Protein AF-A0A520FTR8-F1 (afdb_monomer_lite)

pLDDT: mean 85.1, std 14.39, range [49.31, 97.94]

Secondary structure (DSSP, 8-state):
-HHHHHHHHHSS--HHHHHHHHTTS-HHHHHHHHHHHHHHHHHHHHHHHH---S-SS---TTSS--

Radius of gyration: 15.72 Å; chains: 1; bounding box: 31×18×46 Å

Sequence (66 aa):
MAFVDEQLATSRASDEALAGMRVHFSESQIVEAIVVIGNWWMISRMMETSGARLEDRRIGTGGVAE

Foldseek 3Di:
DQQLVCCLPPVDRDPVSVVVCVVPDDPVVVVVVSVVSVVVSVVVCCCVVVVDDPDPFDQDPVGGDD

Structure (mmCIF, N/CA/C/O backbone):
data_AF-A0A520FTR8-F1
#
_entry.id   AF-A0A520FTR8-F1
#
loop_
_atom_site.group_PDB
_atom_site.id
_atom_site.type_symbol
_atom_site.label_atom_id
_atom_site.label_alt_id
_atom_site.label_comp_id
_atom_site.label_asym_id
_atom_site.label_entity_id
_atom_site.label_seq_id
_atom_site.pdbx_PDB_ins_code
_atom_site.Cartn_x
_atom_site.Cartn_y
_atom_site.Cartn_z
_atom_site.occupancy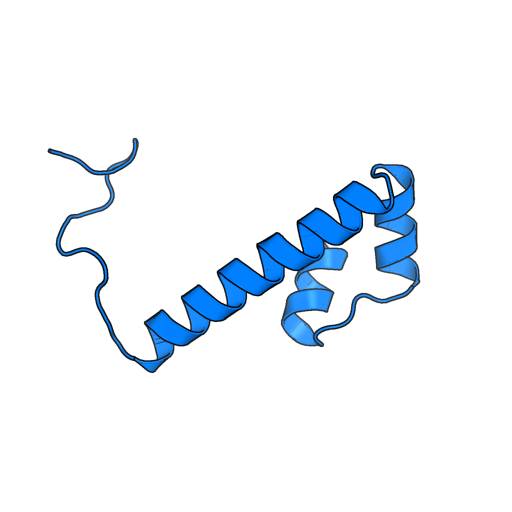
_atom_site.B_iso_or_equiv
_atom_site.auth_seq_id
_atom_site.auth_comp_id
_atom_site.auth_asym_id
_atom_site.auth_atom_id
_atom_site.pdbx_PDB_model_num
ATOM 1 N N . MET A 1 1 ? -7.542 7.494 1.847 1.00 65.25 1 MET A N 1
ATOM 2 C CA . MET A 1 1 ? -6.519 6.567 1.321 1.00 65.25 1 MET A CA 1
ATOM 3 C C . MET A 1 1 ? -5.376 6.291 2.309 1.00 65.25 1 MET A C 1
ATOM 5 O O . MET A 1 1 ? -4.514 5.503 1.960 1.00 65.25 1 MET A O 1
ATOM 9 N N . ALA A 1 2 ? -5.416 6.783 3.562 1.00 86.38 2 ALA A N 1
ATOM 10 C CA . ALA A 1 2 ? -4.341 6.589 4.552 1.00 86.38 2 ALA A CA 1
ATOM 11 C C . ALA A 1 2 ? -3.896 5.125 4.751 1.00 86.38 2 ALA A C 1
ATOM 13 O O . ALA A 1 2 ? -2.706 4.854 4.800 1.00 86.38 2 ALA A O 1
ATOM 14 N N . PHE A 1 3 ? -4.832 4.166 4.764 1.00 91.75 3 PHE A N 1
ATOM 15 C CA . PHE A 1 3 ? -4.502 2.737 4.840 1.00 91.75 3 PHE A CA 1
ATOM 16 C C . PHE A 1 3 ? -3.554 2.273 3.723 1.00 91.75 3 PHE A C 1
ATOM 18 O O . PHE A 1 3 ? -2.595 1.557 3.992 1.00 91.75 3 PHE A O 1
ATOM 25 N N . VAL A 1 4 ? -3.811 2.681 2.477 1.00 91.38 4 VAL A N 1
ATOM 26 C CA . VAL A 1 4 ? -2.985 2.302 1.322 1.00 91.38 4 VAL A CA 1
ATOM 27 C C . VAL A 1 4 ? -1.642 3.017 1.389 1.00 91.38 4 VAL A C 1
ATOM 29 O O . VAL A 1 4 ? -0.607 2.375 1.251 1.00 91.38 4 VAL A O 1
ATOM 32 N N . ASP A 1 5 ? -1.657 4.322 1.657 1.00 91.81 5 ASP A N 1
ATOM 33 C CA . ASP A 1 5 ? -0.443 5.140 1.714 1.00 91.81 5 ASP A CA 1
ATOM 34 C C . ASP A 1 5 ? 0.532 4.615 2.782 1.00 91.81 5 ASP A C 1
ATOM 36 O O . ASP A 1 5 ? 1.723 4.447 2.521 1.00 91.81 5 ASP A O 1
ATOM 40 N N . GLU A 1 6 ? 0.019 4.265 3.964 1.00 92.62 6 GLU A N 1
ATOM 41 C CA . GLU A 1 6 ? 0.810 3.672 5.044 1.00 92.62 6 GLU A CA 1
ATOM 42 C C . GLU A 1 6 ? 1.322 2.274 4.685 1.00 92.62 6 GLU A C 1
ATOM 44 O O . GLU A 1 6 ? 2.498 1.980 4.896 1.00 92.62 6 GLU A O 1
ATOM 49 N N . GLN A 1 7 ? 0.487 1.421 4.083 1.00 89.12 7 GLN A N 1
ATOM 50 C CA . GLN A 1 7 ? 0.921 0.102 3.610 1.00 89.12 7 GLN A CA 1
ATOM 51 C C . GLN A 1 7 ? 2.077 0.204 2.607 1.00 89.12 7 GLN A C 1
ATOM 53 O O . GLN A 1 7 ? 3.043 -0.549 2.716 1.00 89.12 7 GLN A O 1
ATOM 58 N N . LEU A 1 8 ? 2.026 1.153 1.670 1.00 89.62 8 LEU A N 1
ATOM 59 C CA . LEU A 1 8 ? 3.092 1.351 0.685 1.00 89.62 8 LEU A CA 1
ATOM 60 C C . LEU A 1 8 ? 4.366 1.947 1.304 1.00 89.62 8 LEU A C 1
ATOM 62 O O . LEU A 1 8 ? 5.470 1.587 0.896 1.00 89.62 8 LEU A O 1
ATOM 66 N N . ALA A 1 9 ? 4.230 2.834 2.293 1.00 90.19 9 ALA A N 1
ATOM 67 C CA . ALA A 1 9 ? 5.365 3.503 2.923 1.00 90.19 9 ALA A CA 1
ATOM 68 C C . ALA A 1 9 ? 6.112 2.618 3.933 1.00 90.19 9 ALA A C 1
ATOM 70 O O . ALA A 1 9 ? 7.340 2.673 4.011 1.00 90.19 9 ALA A O 1
ATOM 71 N N . THR A 1 10 ? 5.393 1.821 4.727 1.00 87.62 10 THR A N 1
ATOM 72 C CA . THR A 1 10 ? 5.967 1.119 5.890 1.00 87.62 10 THR A CA 1
ATOM 73 C C . THR A 1 10 ? 5.698 -0.383 5.900 1.00 87.62 10 THR A C 1
ATOM 75 O O . THR A 1 10 ? 6.136 -1.069 6.823 1.00 87.62 10 THR A O 1
ATOM 78 N N . SER A 1 11 ? 4.992 -0.921 4.895 1.00 82.56 11 SER A N 1
ATOM 79 C CA . SER A 1 11 ? 4.517 -2.319 4.875 1.00 82.56 11 SER A CA 1
ATOM 80 C C . SER A 1 11 ? 3.624 -2.681 6.072 1.00 82.56 11 SER A C 1
ATOM 82 O O . SER A 1 11 ? 3.451 -3.858 6.395 1.00 82.56 11 SER A O 1
ATOM 84 N N . ARG A 1 12 ? 3.073 -1.671 6.760 1.00 85.75 12 ARG A N 1
ATOM 85 C CA . ARG A 1 12 ? 2.164 -1.837 7.893 1.00 85.75 12 ARG A CA 1
ATOM 86 C C . ARG A 1 12 ? 1.267 -0.611 8.053 1.00 85.75 12 ARG A C 1
ATOM 88 O O . ARG A 1 12 ? 1.731 0.465 8.410 1.00 85.75 12 ARG A O 1
ATOM 95 N N . ALA A 1 13 ? -0.038 -0.812 7.921 1.00 89.75 13 ALA A N 1
ATOM 96 C CA . ALA A 1 13 ? -1.019 0.176 8.352 1.00 89.75 13 ALA A CA 1
ATOM 97 C C . ALA A 1 13 ? -1.017 0.332 9.880 1.00 89.75 13 ALA A C 1
ATOM 99 O O . ALA A 1 13 ? -0.886 -0.648 10.624 1.00 89.75 13 ALA A O 1
ATOM 100 N N . SER A 1 14 ? -1.192 1.566 10.338 1.00 94.00 14 SER A N 1
ATOM 101 C CA . SER A 1 14 ? -1.473 1.883 11.732 1.00 94.00 14 SER A CA 1
ATOM 102 C C . SER A 1 14 ? -2.788 1.253 12.192 1.00 94.00 14 SER A C 1
ATOM 104 O O . SER A 1 14 ? -3.688 0.955 11.399 1.00 94.00 14 SER A O 1
ATOM 106 N N . ASP A 1 15 ? -2.918 1.079 13.506 1.00 94.44 15 ASP A N 1
ATOM 107 C CA . ASP A 1 15 ? -4.144 0.551 14.104 1.00 94.44 15 ASP A CA 1
ATOM 108 C C . ASP A 1 15 ? -5.336 1.495 13.858 1.00 94.44 15 ASP A C 1
ATOM 110 O O . ASP A 1 15 ? -6.461 1.030 13.690 1.00 94.44 15 ASP A O 1
ATOM 114 N N . GLU A 1 16 ? -5.088 2.807 13.762 1.00 95.94 16 GLU A N 1
ATOM 115 C CA . GLU A 1 16 ? -6.090 3.816 13.401 1.00 95.94 16 GLU A CA 1
ATOM 116 C C . GLU A 1 16 ? -6.574 3.641 11.955 1.00 95.94 16 GLU A C 1
ATOM 118 O O . GLU A 1 16 ? -7.780 3.566 11.709 1.00 95.94 16 GLU A O 1
ATOM 123 N N . ALA A 1 17 ? -5.654 3.491 10.997 1.00 94.62 17 ALA A N 1
ATOM 124 C CA . ALA A 1 17 ? -6.011 3.248 9.602 1.00 94.62 17 ALA A CA 1
ATOM 125 C C . ALA A 1 17 ? -6.768 1.918 9.425 1.00 94.62 17 ALA A C 1
ATOM 127 O O . ALA A 1 17 ? -7.742 1.850 8.670 1.00 94.62 17 ALA A O 1
ATOM 128 N N . LEU A 1 18 ? -6.370 0.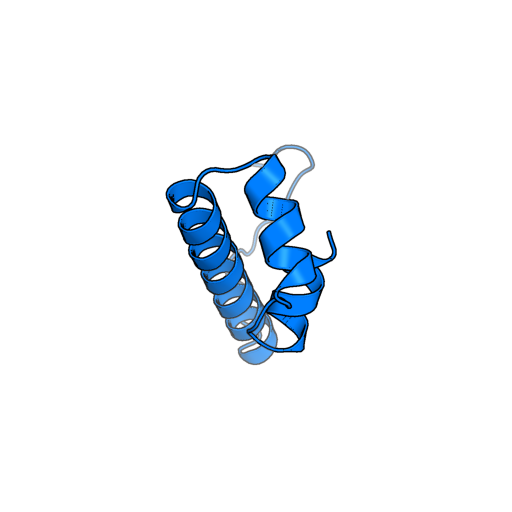870 10.154 1.00 94.31 18 LEU A N 1
ATOM 129 C CA . LEU A 1 18 ? -7.085 -0.410 10.190 1.00 94.31 18 LEU A CA 1
ATOM 130 C C . LEU A 1 18 ? -8.478 -0.280 10.816 1.00 94.31 18 LEU A C 1
ATOM 132 O O . LEU A 1 18 ? -9.439 -0.839 10.286 1.00 94.31 18 LEU A O 1
ATOM 136 N N . ALA A 1 19 ? -8.615 0.469 11.912 1.00 95.56 19 ALA A N 1
ATOM 137 C CA . ALA A 1 19 ? -9.911 0.744 12.524 1.00 95.56 19 ALA A CA 1
ATOM 138 C C . ALA A 1 19 ? -10.840 1.485 11.550 1.00 95.56 19 ALA A C 1
ATOM 140 O O . ALA A 1 19 ? -12.006 1.116 11.431 1.00 95.56 19 ALA A O 1
ATOM 141 N N . GLY A 1 20 ? -10.315 2.449 10.788 1.00 95.38 20 GLY A N 1
ATOM 142 C CA . GLY A 1 20 ? -11.062 3.135 9.731 1.00 95.38 20 GLY A CA 1
ATOM 143 C C . GLY A 1 20 ? -11.558 2.189 8.631 1.00 95.38 20 GLY A C 1
ATOM 144 O O . GLY A 1 20 ? -12.706 2.290 8.203 1.00 95.38 20 GLY A O 1
ATOM 145 N N . MET A 1 21 ? -10.740 1.218 8.212 1.00 95.88 21 MET A N 1
ATOM 146 C CA . MET A 1 21 ? -11.153 0.201 7.233 1.00 95.88 21 MET A CA 1
ATOM 147 C C . MET A 1 21 ? -12.274 -0.700 7.767 1.00 95.88 21 MET A C 1
ATOM 149 O O . MET A 1 21 ? -13.229 -0.994 7.046 1.00 95.88 21 MET A O 1
ATOM 153 N N . ARG A 1 22 ? -12.204 -1.089 9.044 1.00 96.38 22 ARG A N 1
ATOM 154 C CA . ARG A 1 22 ? -13.196 -1.959 9.705 1.00 96.38 22 ARG A CA 1
ATOM 155 C C . ARG A 1 22 ? -14.595 -1.355 9.810 1.00 96.38 22 ARG A C 1
ATOM 157 O O . ARG A 1 22 ? -15.555 -2.095 9.993 1.00 96.38 22 ARG A O 1
ATOM 164 N N . VAL A 1 23 ? -14.734 -0.036 9.668 1.00 97.25 23 VAL A N 1
ATOM 165 C CA . VAL A 1 23 ? -16.048 0.631 9.605 1.00 97.25 23 VAL A CA 1
ATOM 166 C C . VAL A 1 23 ? -16.811 0.256 8.327 1.00 97.25 23 VAL A C 1
ATOM 168 O O . VAL A 1 23 ? -18.040 0.260 8.320 1.00 97.25 23 VAL A O 1
ATOM 171 N N . HIS A 1 24 ? -16.098 -0.077 7.248 1.00 96.62 24 HIS A N 1
ATOM 172 C CA . HIS A 1 24 ? -16.682 -0.244 5.914 1.00 96.62 24 HIS A CA 1
ATOM 173 C C . HIS A 1 24 ? -16.506 -1.646 5.331 1.00 96.62 24 HIS A C 1
ATOM 175 O O . HIS A 1 24 ? -17.275 -2.042 4.456 1.00 96.62 24 HIS A O 1
ATOM 181 N N . PHE A 1 25 ? -15.506 -2.390 5.799 1.00 97.12 25 PHE A N 1
ATOM 182 C CA . PHE A 1 25 ? -15.103 -3.662 5.218 1.00 97.12 25 PHE A CA 1
ATOM 183 C C . PHE A 1 25 ? -15.030 -4.756 6.278 1.00 97.12 25 PHE A C 1
ATOM 185 O O . PHE A 1 25 ? -14.613 -4.530 7.413 1.00 97.12 25 PHE A O 1
ATOM 192 N N . SER A 1 26 ? -15.399 -5.972 5.880 1.00 97.94 26 SER A N 1
ATOM 193 C CA . SER A 1 26 ? -15.131 -7.169 6.676 1.00 97.94 26 SER A CA 1
ATOM 194 C C . SER A 1 26 ? -13.631 -7.468 6.734 1.00 97.94 26 SER A C 1
ATOM 196 O O . SER A 1 26 ? -12.885 -7.107 5.824 1.00 97.94 26 SER A O 1
ATOM 198 N N . GLU A 1 27 ? -13.190 -8.224 7.744 1.00 96.62 27 GLU A N 1
ATOM 199 C CA . GLU A 1 27 ? -11.789 -8.669 7.838 1.00 96.62 27 GLU A CA 1
ATOM 200 C C . GLU A 1 27 ? -11.329 -9.394 6.561 1.00 96.62 27 GLU A C 1
ATOM 202 O O . GLU A 1 27 ? -10.217 -9.167 6.094 1.00 96.62 27 GLU A O 1
ATOM 207 N N . SER A 1 28 ? -12.195 -10.209 5.945 1.00 97.88 28 SER A N 1
ATOM 208 C CA . SER A 1 28 ? -11.863 -10.909 4.696 1.00 97.88 28 SER A CA 1
ATOM 209 C C . SER A 1 28 ? -11.572 -9.956 3.532 1.00 97.88 28 SER A C 1
ATOM 211 O O . SER A 1 28 ? -10.606 -10.160 2.802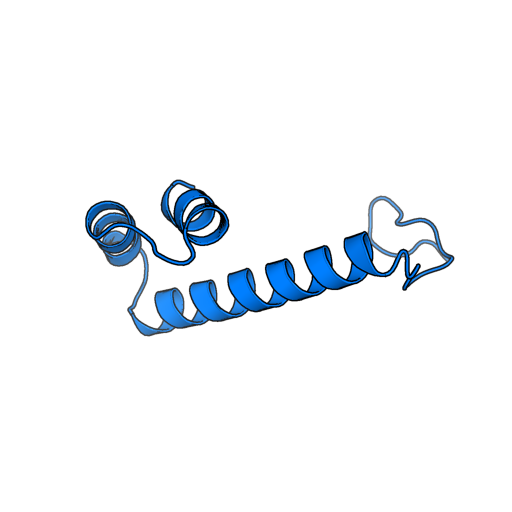 1.00 97.88 28 SER A O 1
ATOM 213 N N . GLN A 1 29 ? -12.341 -8.871 3.412 1.00 97.69 29 GLN A N 1
ATOM 214 C CA . GLN A 1 29 ? -12.136 -7.845 2.386 1.00 97.69 29 GLN A CA 1
ATOM 215 C C . GLN A 1 29 ? -10.890 -6.999 2.670 1.00 97.69 29 GLN A C 1
ATOM 217 O O . GLN A 1 29 ? -10.201 -6.582 1.744 1.00 97.69 29 GLN A O 1
ATOM 222 N N . ILE A 1 30 ? -10.568 -6.762 3.944 1.00 95.56 30 ILE A N 1
ATOM 223 C CA . ILE A 1 30 ? -9.329 -6.073 4.330 1.00 95.56 30 ILE A CA 1
ATOM 224 C C . ILE A 1 30 ? -8.113 -6.930 3.963 1.00 95.56 30 ILE A C 1
ATOM 226 O O . ILE A 1 30 ? -7.151 -6.416 3.396 1.00 95.56 30 ILE A O 1
ATOM 230 N N . VAL A 1 31 ? -8.162 -8.239 4.225 1.00 95.75 31 VAL A N 1
ATOM 231 C CA . VAL A 1 31 ? -7.107 -9.179 3.812 1.00 95.75 31 VAL A CA 1
ATOM 232 C C . VAL A 1 31 ? -6.968 -9.213 2.290 1.00 95.75 31 VAL A C 1
ATOM 234 O O . VAL A 1 31 ? -5.851 -9.130 1.782 1.00 95.75 31 VAL A O 1
ATOM 237 N N . GLU A 1 32 ? -8.080 -9.273 1.556 1.00 97.00 32 GLU A N 1
ATOM 238 C CA . GLU A 1 32 ? -8.073 -9.207 0.091 1.00 97.00 32 GLU A CA 1
ATOM 239 C C . GLU A 1 32 ? -7.419 -7.912 -0.413 1.00 97.00 32 GLU A C 1
ATOM 241 O O . GLU A 1 32 ? -6.544 -7.959 -1.278 1.00 97.00 32 GLU A O 1
ATOM 246 N N . ALA A 1 33 ? -7.758 -6.766 0.185 1.00 93.69 33 ALA A N 1
ATOM 247 C CA . ALA A 1 33 ? -7.144 -5.487 -0.154 1.00 93.69 33 ALA A CA 1
ATOM 248 C C . ALA A 1 33 ? -5.623 -5.505 0.065 1.00 93.69 33 ALA A C 1
ATOM 250 O O . ALA A 1 33 ? -4.880 -5.067 -0.811 1.00 93.69 33 ALA A O 1
ATOM 251 N N . ILE A 1 34 ? -5.144 -6.057 1.187 1.00 93.25 34 ILE A N 1
ATOM 252 C CA . ILE A 1 34 ? -3.704 -6.195 1.470 1.00 93.25 34 ILE A CA 1
ATOM 253 C C . ILE A 1 34 ? -3.012 -7.030 0.386 1.00 93.25 34 ILE A C 1
ATOM 255 O O . ILE A 1 34 ? -1.964 -6.630 -0.123 1.00 93.25 34 ILE A O 1
ATOM 259 N N . VAL A 1 35 ? -3.604 -8.164 0.001 1.00 95.25 35 VAL A N 1
ATOM 260 C CA . VAL A 1 35 ? -3.050 -9.049 -1.035 1.00 95.25 35 VAL A CA 1
ATOM 261 C C . VAL A 1 35 ? -2.975 -8.337 -2.384 1.00 95.25 35 VAL A C 1
ATOM 263 O O . VAL A 1 35 ? -1.931 -8.369 -3.037 1.00 95.25 35 VAL A O 1
ATOM 266 N N . VAL A 1 36 ? -4.051 -7.663 -2.796 1.00 95.31 36 VAL A N 1
ATOM 267 C CA . VAL A 1 36 ? -4.112 -6.956 -4.083 1.00 95.31 36 VAL A CA 1
ATOM 268 C C . VAL A 1 36 ? -3.108 -5.805 -4.125 1.00 95.31 36 VAL A C 1
ATOM 270 O O . VAL A 1 36 ? -2.360 -5.690 -5.098 1.00 95.31 36 VAL A O 1
ATOM 273 N N . ILE A 1 37 ? -3.040 -4.989 -3.068 1.00 92.88 37 ILE A N 1
ATOM 274 C CA . ILE A 1 37 ? -2.083 -3.878 -2.960 1.00 92.88 37 ILE A CA 1
ATOM 275 C C . ILE A 1 37 ? -0.648 -4.409 -3.039 1.00 92.88 37 ILE A C 1
ATOM 277 O O . ILE A 1 37 ? 0.144 -3.915 -3.841 1.00 92.88 37 ILE A O 1
ATOM 281 N N . GLY A 1 38 ? -0.323 -5.442 -2.255 1.00 92.50 38 GLY A N 1
ATOM 282 C CA . GLY A 1 38 ? 1.014 -6.037 -2.235 1.00 92.50 38 GLY A CA 1
ATOM 283 C C . GLY A 1 38 ? 1.420 -6.629 -3.585 1.00 92.50 38 GLY A C 1
ATOM 284 O O . GLY A 1 38 ? 2.542 -6.408 -4.044 1.00 92.50 38 GLY A O 1
ATOM 285 N N . ASN A 1 39 ? 0.499 -7.324 -4.258 1.00 94.12 39 ASN A N 1
ATOM 286 C CA . ASN A 1 39 ? 0.749 -7.898 -5.577 1.00 94.12 39 ASN A CA 1
ATOM 287 C C . ASN A 1 39 ? 1.072 -6.815 -6.617 1.00 94.12 39 ASN A C 1
ATOM 289 O O . ASN A 1 39 ? 2.082 -6.909 -7.315 1.00 94.12 39 ASN A O 1
ATOM 293 N N . TRP A 1 40 ? 0.261 -5.756 -6.685 1.00 91.56 40 TRP A N 1
ATOM 294 C CA . TRP A 1 40 ? 0.506 -4.651 -7.614 1.00 91.56 40 TRP A CA 1
ATOM 295 C C . TRP A 1 40 ? 1.790 -3.896 -7.298 1.00 91.56 40 TRP A C 1
ATOM 297 O O . TRP A 1 40 ? 2.552 -3.589 -8.211 1.00 91.56 40 TRP A O 1
ATOM 307 N N . TRP A 1 41 ? 2.074 -3.648 -6.019 1.00 91.62 41 TRP A N 1
ATOM 308 C CA . TRP A 1 41 ? 3.307 -2.983 -5.611 1.00 91.62 41 TRP A CA 1
ATOM 309 C C . TRP A 1 41 ? 4.554 -3.759 -6.047 1.00 91.62 41 TRP A C 1
ATOM 311 O O . TRP A 1 41 ? 5.480 -3.187 -6.624 1.00 91.62 41 TRP A O 1
ATOM 321 N N . MET A 1 42 ? 4.560 -5.075 -5.832 1.00 91.50 42 MET A N 1
ATOM 322 C CA . MET A 1 42 ? 5.640 -5.957 -6.271 1.00 91.50 42 MET A CA 1
ATOM 323 C C . MET A 1 42 ? 5.829 -5.909 -7.792 1.00 91.50 42 MET A C 1
ATOM 325 O O . MET A 1 42 ? 6.961 -5.761 -8.256 1.00 91.50 42 MET A O 1
ATOM 329 N N . ILE A 1 43 ? 4.742 -6.006 -8.564 1.00 90.88 43 ILE A N 1
ATOM 330 C CA . ILE A 1 43 ? 4.795 -5.952 -10.031 1.00 90.88 43 ILE A CA 1
ATOM 331 C C . ILE A 1 43 ? 5.357 -4.606 -10.497 1.00 90.88 43 ILE A C 1
ATOM 333 O O . ILE A 1 43 ? 6.289 -4.591 -11.301 1.00 90.88 43 ILE A O 1
ATOM 337 N N . SER A 1 44 ? 4.867 -3.488 -9.954 1.00 89.06 44 SER A N 1
ATOM 338 C CA . SER A 1 44 ? 5.360 -2.147 -10.295 1.00 89.06 44 SER A CA 1
ATOM 339 C C . SER A 1 44 ? 6.858 -2.018 -10.032 1.00 89.06 44 SER A C 1
ATOM 341 O O . SER A 1 44 ? 7.613 -1.623 -10.920 1.00 89.06 44 SER A O 1
ATOM 343 N N . ARG A 1 45 ? 7.325 -2.442 -8.850 1.00 90.56 45 ARG A N 1
ATOM 344 C CA . ARG A 1 45 ? 8.753 -2.404 -8.499 1.00 90.56 45 ARG A CA 1
ATOM 345 C C . ARG A 1 45 ? 9.592 -3.296 -9.404 1.00 90.56 45 ARG A C 1
ATOM 347 O O . ARG A 1 45 ? 10.682 -2.890 -9.806 1.00 90.56 45 ARG A O 1
ATOM 354 N N . MET A 1 46 ? 9.098 -4.485 -9.745 1.00 90.88 46 MET A N 1
ATOM 355 C CA . MET A 1 46 ? 9.758 -5.382 -10.691 1.00 90.88 46 MET A CA 1
ATOM 356 C C . MET A 1 46 ? 9.897 -4.722 -12.068 1.00 90.88 46 MET A C 1
ATOM 358 O O . MET A 1 46 ? 10.992 -4.727 -12.630 1.00 90.88 46 MET A O 1
ATOM 362 N N . MET A 1 47 ? 8.825 -4.131 -12.601 1.00 88.94 47 MET A N 1
ATOM 363 C CA . MET A 1 47 ? 8.834 -3.465 -13.908 1.00 88.94 47 MET A CA 1
ATOM 364 C C . MET A 1 47 ? 9.788 -2.268 -13.935 1.00 88.94 47 MET A C 1
ATOM 366 O O . MET A 1 47 ? 10.628 -2.178 -14.829 1.00 88.94 47 MET A O 1
ATOM 370 N N . GLU A 1 48 ? 9.716 -1.393 -12.929 1.00 88.12 48 GLU A N 1
ATOM 371 C CA . GLU A 1 48 ? 10.601 -0.229 -12.805 1.00 88.12 48 GLU A CA 1
ATOM 372 C C . GLU A 1 48 ? 12.073 -0.635 -12.696 1.00 88.12 48 GLU A C 1
ATOM 374 O O . GLU A 1 48 ? 12.928 -0.061 -13.365 1.00 88.12 48 GLU A O 1
ATOM 379 N N . THR A 1 49 ? 12.373 -1.643 -11.872 1.00 92.38 49 THR A N 1
ATOM 380 C CA . THR A 1 49 ? 13.758 -2.062 -11.605 1.00 92.38 49 THR A CA 1
ATOM 381 C C . THR A 1 49 ? 14.366 -2.804 -12.790 1.00 92.38 49 THR A C 1
ATOM 383 O O . THR A 1 49 ? 15.540 -2.619 -13.102 1.00 92.38 49 THR A O 1
ATOM 386 N N . SER A 1 50 ? 13.586 -3.661 -13.451 1.00 92.56 50 SER A N 1
ATOM 387 C CA . SER A 1 50 ? 14.066 -4.452 -14.590 1.00 92.56 50 SER A CA 1
ATOM 388 C C . SER A 1 50 ? 14.142 -3.655 -15.892 1.00 92.56 50 SER A C 1
ATOM 390 O O . SER A 1 50 ? 14.834 -4.076 -16.817 1.00 92.56 50 SER A O 1
ATOM 392 N N . GLY A 1 51 ? 13.404 -2.544 -16.000 1.00 86.31 51 GLY A N 1
ATOM 393 C CA . GLY A 1 51 ? 13.195 -1.839 -17.266 1.00 86.31 51 GLY 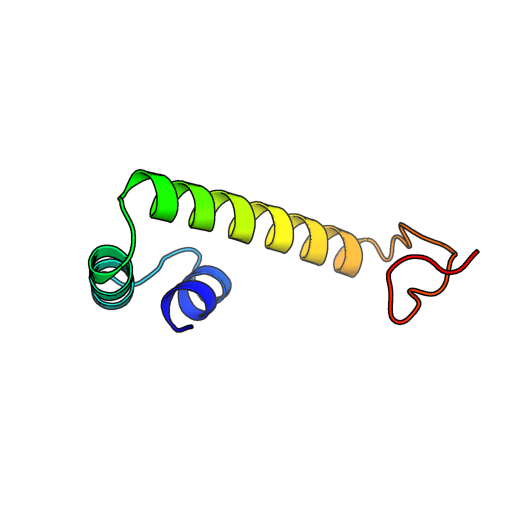A CA 1
ATOM 394 C C . GLY A 1 51 ? 12.412 -2.664 -18.297 1.00 86.31 51 GLY A C 1
ATOM 395 O O . GLY A 1 51 ? 12.364 -2.289 -19.471 1.00 86.31 51 GLY A O 1
ATOM 396 N N . ALA A 1 52 ? 11.817 -3.791 -17.886 1.00 81.56 52 ALA A N 1
ATOM 397 C CA . ALA A 1 52 ? 11.085 -4.676 -18.775 1.00 81.56 52 ALA A CA 1
ATOM 398 C C . ALA A 1 52 ? 9.812 -3.985 -19.277 1.00 81.56 52 ALA A C 1
ATOM 400 O O . ALA A 1 52 ? 8.925 -3.619 -18.502 1.00 81.56 52 ALA A O 1
ATOM 401 N N . ARG A 1 53 ? 9.699 -3.840 -20.599 1.00 72.25 53 ARG A N 1
ATOM 402 C CA . ARG A 1 53 ? 8.442 -3.468 -21.249 1.00 72.25 53 ARG A CA 1
ATOM 403 C C . ARG A 1 53 ? 7.609 -4.732 -21.421 1.00 72.25 53 ARG A C 1
ATOM 405 O O . ARG A 1 53 ? 7.947 -5.578 -22.241 1.00 72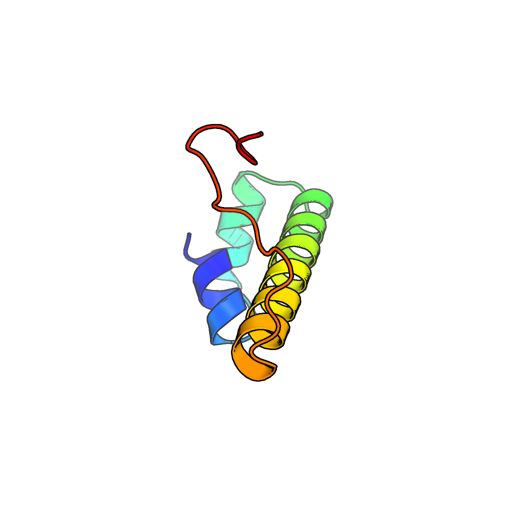.25 53 ARG A O 1
ATOM 412 N N . LEU A 1 54 ? 6.553 -4.872 -20.619 1.00 69.56 54 LEU A N 1
ATOM 413 C CA . LEU A 1 54 ? 5.630 -6.010 -20.722 1.00 69.56 54 LEU A CA 1
ATOM 414 C C . LEU A 1 54 ? 4.717 -5.910 -21.954 1.00 69.56 54 LEU A C 1
ATOM 416 O O . LEU A 1 54 ? 4.258 -6.931 -22.455 1.00 69.56 54 LEU A O 1
ATOM 420 N N . GLU A 1 55 ? 4.495 -4.700 -22.472 1.00 66.00 55 GLU A N 1
ATOM 421 C CA . GLU A 1 55 ? 3.713 -4.455 -23.682 1.00 66.00 55 GLU A CA 1
ATOM 422 C C . GLU A 1 55 ? 4.447 -3.485 -24.616 1.00 66.00 55 GLU A C 1
ATOM 424 O O . GLU A 1 55 ? 4.986 -2.469 -24.178 1.00 66.00 55 GLU A O 1
ATOM 429 N N . ASP A 1 56 ? 4.428 -3.791 -25.916 1.00 62.84 56 ASP A N 1
ATOM 430 C CA . ASP A 1 56 ? 4.919 -2.911 -26.991 1.00 62.84 56 ASP A CA 1
ATOM 431 C C . ASP A 1 56 ? 3.795 -2.031 -27.582 1.00 62.84 56 ASP A C 1
ATOM 433 O O . ASP A 1 56 ? 4.018 -1.229 -28.490 1.00 62.84 56 ASP A O 1
ATOM 437 N N . ARG A 1 57 ? 2.561 -2.176 -27.075 1.00 58.00 57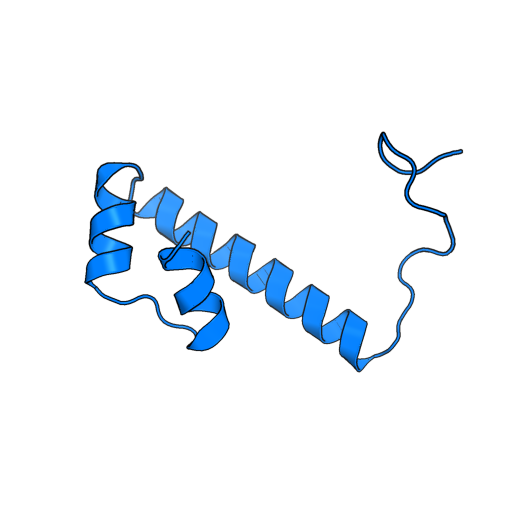 ARG A N 1
ATOM 438 C CA . ARG A 1 57 ? 1.377 -1.451 -27.554 1.00 58.00 57 ARG A CA 1
ATOM 439 C C . ARG A 1 57 ? 1.069 -0.261 -26.654 1.00 58.00 57 ARG A C 1
ATOM 441 O O . ARG A 1 57 ? 1.210 -0.317 -25.437 1.00 58.00 57 ARG A O 1
ATOM 448 N N . ARG A 1 58 ? 0.623 0.841 -27.259 1.00 55.22 58 ARG A N 1
ATOM 449 C CA . ARG A 1 58 ? 0.144 2.015 -26.518 1.00 55.22 58 ARG A CA 1
ATOM 450 C C . ARG A 1 58 ? -1.167 1.673 -25.807 1.00 55.22 58 ARG A C 1
ATOM 452 O O . ARG A 1 58 ? -2.120 1.239 -26.450 1.00 55.22 58 ARG A O 1
ATOM 459 N N . ILE A 1 59 ? -1.242 1.947 -24.506 1.00 59.81 59 ILE A N 1
ATOM 460 C CA . ILE A 1 59 ? -2.504 1.902 -23.760 1.00 59.81 59 ILE A CA 1
ATOM 461 C C . ILE A 1 59 ? -3.416 3.009 -24.312 1.00 59.81 59 ILE A C 1
ATOM 463 O O . ILE A 1 59 ? -3.115 4.196 -24.182 1.00 59.81 59 ILE A O 1
ATOM 467 N N . GLY A 1 60 ? -4.500 2.613 -24.982 1.00 61.62 60 GLY A N 1
ATOM 468 C CA . GLY A 1 60 ? -5.566 3.513 -25.422 1.00 61.62 60 GLY A CA 1
ATOM 469 C C . GLY A 1 60 ? -6.522 3.862 -24.278 1.00 61.62 60 GLY A C 1
ATOM 470 O O . GLY A 1 60 ? -6.537 3.203 -23.240 1.00 61.62 60 GLY A O 1
ATOM 471 N N . THR A 1 61 ? -7.369 4.872 -24.478 1.00 59.50 61 THR A N 1
ATOM 472 C CA . THR A 1 61 ? -8.337 5.374 -23.481 1.00 59.50 61 THR A CA 1
ATOM 473 C C . THR A 1 61 ? -9.412 4.362 -23.048 1.00 59.50 61 THR A C 1
ATOM 475 O O . THR A 1 61 ? -10.167 4.665 -22.129 1.00 59.50 61 THR A O 1
ATOM 478 N N . GLY A 1 62 ? -9.475 3.169 -23.656 1.00 62.28 62 GLY A N 1
ATOM 479 C CA . GLY A 1 62 ? -10.420 2.093 -23.320 1.00 62.28 62 GLY A CA 1
ATOM 480 C C . GLY A 1 62 ? -9.786 0.728 -23.017 1.00 62.28 62 GLY A C 1
ATOM 481 O O . GLY A 1 62 ? -10.506 -0.265 -22.986 1.00 62.28 62 GLY A O 1
ATOM 482 N N . GLY A 1 63 ? -8.466 0.657 -22.809 1.00 52.00 63 GLY A N 1
ATOM 483 C CA . GLY A 1 63 ? -7.724 -0.610 -22.857 1.00 52.00 63 GLY A CA 1
ATOM 484 C C . GLY A 1 63 ? -7.302 -0.942 -24.292 1.00 52.00 63 GLY A C 1
ATOM 485 O O . GLY A 1 63 ? -7.978 -0.542 -25.232 1.00 52.00 63 GLY A O 1
ATOM 486 N N . VAL A 1 64 ? -6.117 -1.553 -24.417 1.00 50.94 64 VAL A N 1
ATOM 487 C CA . VAL A 1 64 ? -5.318 -1.846 -25.630 1.00 50.94 64 VAL A CA 1
ATOM 488 C C . VAL A 1 64 ? -5.997 -1.491 -26.965 1.00 50.94 64 VAL A C 1
ATOM 490 O O . VAL A 1 64 ? -6.936 -2.160 -27.386 1.00 50.94 64 VAL A O 1
ATOM 493 N N . ALA A 1 65 ? -5.497 -0.453 -27.646 1.00 54.69 65 ALA A N 1
ATOM 494 C CA . ALA A 1 65 ? -5.929 -0.142 -29.009 1.00 54.69 65 ALA A CA 1
ATOM 495 C C . ALA A 1 65 ? -5.424 -1.229 -29.980 1.00 54.69 65 ALA A C 1
ATOM 497 O O . ALA A 1 65 ? -4.278 -1.671 -29.839 1.00 54.69 65 ALA A O 1
ATOM 498 N N . GLU A 1 66 ? -6.288 -1.659 -30.909 1.00 49.31 66 GLU A N 1
ATOM 499 C CA . GLU A 1 66 ? -5.951 -2.576 -32.016 1.00 49.31 66 GLU A CA 1
ATOM 500 C C . GLU A 1 66 ? -4.759 -2.088 -32.849 1.00 49.31 66 GLU A C 1
ATOM 502 O O . GLU A 1 66 ? -4.691 -0.871 -33.152 1.00 49.31 66 GLU A O 1
#